Protein AF-A0A6P2DKC1-F1 (afdb_monomer_lite)

Sequence (96 aa):
MSTQLTAEVEVPQALLEAIASLPTAREVAHCGTTFTASPFDIYATCPACRTRLKLRSFGAVAEIQDVFDAVFAWMNQPGAAEVAQKRREEIAEDTD

Structure (mmCIF, N/CA/C/O backbone):
data_AF-A0A6P2DKC1-F1
#
_entry.id   AF-A0A6P2DKC1-F1
#
loop_
_atom_site.group_PDB
_atom_site.id
_atom_site.type_symbol
_atom_site.label_atom_id
_atom_site.label_alt_id
_atom_site.label_comp_id
_atom_site.label_asym_id
_atom_site.label_entity_id
_atom_site.label_seq_id
_atom_site.pdbx_PDB_ins_code
_atom_site.Cartn_x
_atom_site.Cartn_y
_atom_site.Cartn_z
_atom_site.occupancy
_atom_site.B_iso_or_equiv
_atom_site.auth_seq_id
_atom_site.auth_comp_id
_atom_site.auth_asym_id
_atom_site.auth_atom_id
_atom_site.pdbx_PDB_model_num
ATOM 1 N N . MET A 1 1 ? 25.155 1.855 -38.326 1.00 33.28 1 MET A N 1
ATOM 2 C CA . MET A 1 1 ? 23.721 1.623 -38.587 1.00 33.28 1 MET A CA 1
ATOM 3 C C . MET A 1 1 ? 23.076 1.329 -37.250 1.00 33.28 1 MET A C 1
ATOM 5 O O . MET A 1 1 ? 23.340 0.280 -36.677 1.00 33.28 1 MET A O 1
ATOM 9 N N . SER A 1 2 ? 22.379 2.325 -36.708 1.00 43.03 2 SER A N 1
ATOM 10 C CA . SER A 1 2 ? 21.722 2.274 -35.404 1.00 43.03 2 SER A CA 1
ATOM 11 C C . SER A 1 2 ? 20.448 1.453 -35.492 1.00 43.03 2 SER A C 1
ATOM 13 O O . SER A 1 2 ? 19.631 1.694 -36.376 1.00 43.03 2 SER A O 1
ATOM 15 N N . THR A 1 3 ? 20.261 0.543 -34.543 1.00 40.09 3 THR A N 1
ATOM 16 C CA . THR A 1 3 ? 18.935 0.011 -34.228 1.00 40.09 3 THR A CA 1
ATOM 17 C C . THR A 1 3 ? 18.612 0.534 -32.837 1.00 40.09 3 THR A C 1
ATOM 19 O O . THR A 1 3 ? 19.180 0.078 -31.848 1.00 40.09 3 THR A O 1
ATOM 22 N N . GLN A 1 4 ? 17.811 1.597 -32.790 1.00 49.81 4 GLN A N 1
ATOM 23 C CA . GLN A 1 4 ? 17.263 2.162 -31.563 1.00 49.81 4 GLN A CA 1
ATOM 24 C C . GLN A 1 4 ? 16.327 1.130 -30.927 1.00 49.81 4 GLN A C 1
ATOM 26 O O . GLN A 1 4 ? 15.404 0.651 -31.577 1.00 49.81 4 GLN A O 1
ATOM 31 N N . LEU A 1 5 ? 16.561 0.804 -29.658 1.00 46.31 5 LEU A N 1
ATOM 32 C CA . LEU A 1 5 ? 15.585 0.148 -28.790 1.00 46.31 5 LEU A CA 1
ATOM 33 C C . LEU A 1 5 ? 15.142 1.183 -27.753 1.00 46.31 5 LEU A C 1
ATOM 35 O O . LEU A 1 5 ? 15.618 1.216 -26.620 1.00 46.31 5 LEU A O 1
ATOM 39 N N . THR A 1 6 ? 14.256 2.079 -28.180 1.00 46.34 6 THR A N 1
ATOM 40 C CA . THR A 1 6 ? 13.299 2.752 -27.299 1.00 46.34 6 THR A CA 1
ATOM 41 C C . THR A 1 6 ? 12.313 1.688 -26.833 1.00 46.34 6 THR A C 1
ATOM 43 O O . THR A 1 6 ? 11.249 1.516 -27.418 1.00 46.34 6 THR A O 1
ATOM 46 N N . ALA A 1 7 ? 12.687 0.900 -25.831 1.00 47.88 7 ALA A N 1
ATOM 47 C CA . ALA A 1 7 ? 11.663 0.223 -25.061 1.00 47.88 7 ALA A CA 1
ATOM 48 C C . ALA A 1 7 ? 11.083 1.294 -24.135 1.00 47.88 7 ALA A C 1
ATOM 50 O O . ALA A 1 7 ? 11.624 1.539 -23.057 1.00 47.88 7 ALA A O 1
ATOM 51 N N . GLU A 1 8 ? 10.022 1.976 -24.579 1.00 53.19 8 GLU A N 1
ATOM 52 C CA . GLU A 1 8 ? 9.044 2.470 -23.614 1.00 53.19 8 GLU A CA 1
ATOM 53 C C . GLU A 1 8 ? 8.773 1.294 -22.677 1.00 53.19 8 GLU A C 1
ATOM 55 O O . GLU A 1 8 ? 8.510 0.178 -23.136 1.00 53.19 8 GLU A O 1
ATOM 60 N N . VAL A 1 9 ? 8.929 1.493 -21.368 1.00 62.31 9 VAL A N 1
ATOM 61 C CA . VAL A 1 9 ? 8.395 0.516 -20.425 1.00 62.31 9 VAL A CA 1
ATOM 62 C C . VAL A 1 9 ? 6.891 0.643 -20.576 1.00 62.31 9 VAL A C 1
ATOM 64 O O . VAL A 1 9 ? 6.264 1.481 -19.933 1.00 62.31 9 VAL A O 1
ATOM 67 N N . GLU A 1 10 ? 6.338 -0.121 -21.511 1.00 68.88 10 GLU A N 1
ATOM 68 C CA . GLU A 1 10 ? 4.908 -0.239 -21.702 1.00 68.88 10 GLU A CA 1
ATOM 69 C C . GLU A 1 10 ? 4.358 -0.797 -20.394 1.00 68.88 10 GLU A C 1
ATOM 71 O O . GLU A 1 10 ? 4.482 -1.986 -20.099 1.00 68.88 10 GLU A O 1
ATOM 76 N N . VAL A 1 11 ? 3.813 0.088 -19.561 1.00 75.81 11 VAL A N 1
ATOM 77 C CA . VAL A 1 11 ? 3.081 -0.307 -18.365 1.00 75.81 11 VAL A CA 1
ATOM 78 C C . VAL A 1 11 ? 1.709 -0.742 -18.857 1.00 75.81 11 VAL A C 1
ATOM 80 O O . VAL A 1 11 ? 0.950 0.105 -19.335 1.00 75.81 11 VAL A O 1
ATOM 83 N N . PRO A 1 12 ? 1.358 -2.037 -18.779 1.00 86.50 12 PRO A N 1
ATOM 84 C CA . PRO A 1 12 ? 0.069 -2.482 -19.275 1.00 86.50 12 PRO A CA 1
ATOM 85 C C . PRO A 1 12 ? -1.041 -1.740 -18.531 1.00 86.50 12 PRO A C 1
ATOM 87 O O . PRO A 1 12 ? -1.020 -1.667 -17.303 1.00 86.50 12 PRO A O 1
ATOM 90 N N . GLN A 1 13 ? -2.038 -1.230 -19.251 1.00 83.69 13 GLN A N 1
ATOM 91 C CA . GLN A 1 13 ? -3.183 -0.543 -18.643 1.00 83.69 13 GLN A CA 1
ATOM 92 C C . GLN A 1 13 ? -3.853 -1.404 -17.554 1.00 83.69 13 GLN A C 1
ATOM 94 O O . GLN A 1 13 ? -4.203 -0.907 -16.487 1.00 83.69 13 GLN A O 1
ATOM 99 N N . ALA A 1 14 ? -3.915 -2.721 -17.771 1.00 83.94 14 ALA A N 1
ATOM 100 C CA . ALA A 1 14 ? -4.411 -3.685 -16.791 1.00 83.94 14 ALA A CA 1
ATOM 101 C C . ALA A 1 14 ? -3.618 -3.684 -15.466 1.00 83.94 14 ALA A C 1
ATOM 103 O O . ALA A 1 14 ? -4.191 -3.938 -14.411 1.00 83.94 14 ALA A O 1
ATOM 104 N N . LEU A 1 15 ? -2.313 -3.385 -15.493 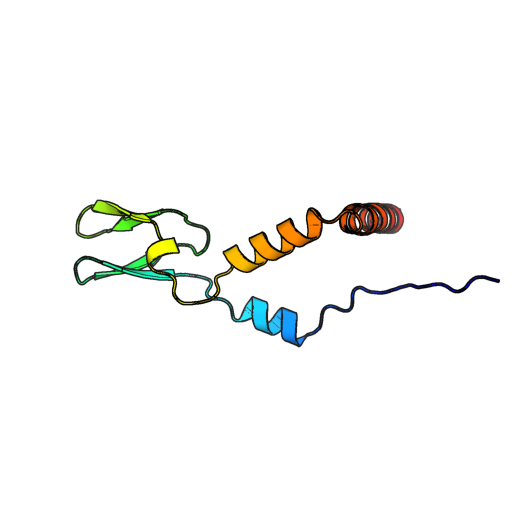1.00 83.81 15 LEU A N 1
ATOM 105 C CA . LEU A 1 15 ? -1.496 -3.252 -14.284 1.00 83.81 15 LEU A CA 1
ATOM 106 C C . LEU A 1 15 ? -1.842 -1.968 -13.521 1.00 83.81 15 LEU A C 1
ATOM 108 O O . LEU A 1 15 ? -1.963 -2.004 -12.299 1.00 83.81 15 LEU A O 1
ATOM 112 N N . LEU A 1 16 ? -2.039 -0.850 -14.226 1.00 85.31 16 LEU A N 1
ATOM 113 C CA . LEU A 1 16 ? -2.472 0.408 -13.607 1.00 85.31 16 LEU A CA 1
ATOM 114 C C . LEU A 1 16 ? -3.850 0.258 -12.957 1.00 85.31 16 LEU A C 1
ATOM 116 O O . LEU A 1 16 ? -4.049 0.691 -11.824 1.00 85.31 16 LEU A O 1
ATOM 120 N N . GLU A 1 17 ? -4.775 -0.412 -13.640 1.00 87.25 17 GLU A N 1
ATOM 121 C CA . GLU A 1 17 ? -6.105 -0.732 -13.116 1.00 87.25 17 GLU A CA 1
ATOM 122 C C . GLU A 1 17 ? -6.032 -1.669 -11.906 1.00 87.25 17 GLU A C 1
ATOM 124 O O . GLU A 1 17 ? -6.710 -1.433 -10.905 1.00 87.25 17 GLU A O 1
ATOM 129 N N . ALA A 1 18 ? -5.161 -2.682 -11.947 1.00 85.69 18 ALA A N 1
ATOM 130 C CA . ALA A 1 18 ? -4.934 -3.570 -10.813 1.00 85.69 18 ALA A CA 1
ATOM 131 C C . ALA A 1 18 ? -4.404 -2.803 -9.590 1.00 85.69 18 ALA A C 1
ATOM 133 O O . ALA A 1 18 ? -4.935 -2.972 -8.493 1.00 85.69 18 ALA A O 1
ATOM 134 N N . ILE A 1 19 ? -3.422 -1.913 -9.767 1.00 83.81 19 ILE A N 1
ATOM 135 C CA . ILE A 1 19 ? -2.894 -1.074 -8.679 1.00 83.81 19 ILE A CA 1
ATOM 136 C C . ILE A 1 19 ? -3.980 -0.134 -8.143 1.00 83.81 19 ILE A C 1
ATOM 138 O O . ILE A 1 19 ? -4.141 -0.016 -6.931 1.00 83.81 19 ILE A O 1
ATOM 142 N N . ALA A 1 20 ? -4.753 0.501 -9.028 1.00 84.44 20 ALA A N 1
ATOM 143 C CA . ALA A 1 20 ? -5.837 1.403 -8.646 1.00 84.44 20 ALA A CA 1
ATOM 144 C C . ALA A 1 20 ? -6.979 0.688 -7.902 1.00 84.44 20 ALA A C 1
ATOM 146 O O . ALA A 1 20 ? -7.695 1.323 -7.129 1.00 84.44 20 ALA A O 1
ATOM 147 N N . SER A 1 21 ? -7.141 -0.622 -8.111 1.00 86.38 21 SER A N 1
ATOM 148 C CA . SER A 1 21 ? -8.127 -1.444 -7.402 1.00 86.38 21 SER A CA 1
ATOM 149 C C . SER A 1 21 ? -7.712 -1.834 -5.977 1.00 86.38 21 SER A C 1
ATOM 151 O O . SER A 1 21 ? -8.542 -2.345 -5.222 1.00 86.38 21 SER A O 1
ATOM 153 N N . LEU A 1 22 ? -6.448 -1.608 -5.590 1.00 85.00 22 LEU A N 1
ATOM 154 C CA . LEU A 1 22 ? -5.970 -1.949 -4.252 1.00 85.00 22 LEU A CA 1
ATOM 155 C C . LEU A 1 22 ? -6.648 -1.082 -3.178 1.00 85.00 22 LEU A C 1
ATOM 157 O O . LEU A 1 22 ? -6.863 0.117 -3.377 1.00 85.00 22 LEU A O 1
ATOM 161 N N . PRO A 1 23 ? -6.954 -1.660 -2.003 1.00 82.75 23 PRO A N 1
ATOM 162 C CA . PRO A 1 23 ? -7.625 -0.935 -0.936 1.00 82.75 23 PRO A CA 1
ATOM 163 C C . PRO A 1 23 ? -6.754 0.210 -0.404 1.00 82.75 23 PRO A C 1
ATOM 165 O O . PRO A 1 23 ? -5.610 0.018 0.015 1.00 82.75 23 PRO A O 1
ATOM 168 N N . THR A 1 24 ? -7.331 1.412 -0.360 1.00 83.31 24 THR A N 1
ATOM 169 C CA . THR A 1 24 ? -6.695 2.626 0.184 1.00 83.31 24 THR A CA 1
ATOM 170 C C . THR A 1 24 ? -6.841 2.751 1.703 1.00 83.31 24 THR A C 1
ATOM 172 O O . THR A 1 24 ? -6.252 3.645 2.307 1.00 83.31 24 THR A O 1
ATOM 175 N N . ALA A 1 25 ? -7.596 1.844 2.326 1.00 84.81 25 ALA A N 1
ATOM 176 C CA . ALA A 1 25 ? -7.770 1.696 3.766 1.00 84.81 25 ALA A CA 1
ATOM 177 C C . ALA A 1 25 ? -7.928 0.210 4.115 1.00 84.81 25 ALA A C 1
ATOM 179 O O . ALA A 1 25 ? -8.507 -0.555 3.345 1.00 84.81 25 ALA A O 1
ATOM 180 N N . ARG A 1 26 ? -7.432 -0.202 5.284 1.00 84.00 26 ARG A N 1
ATOM 181 C CA . ARG A 1 26 ? -7.609 -1.561 5.812 1.00 84.00 26 ARG A CA 1
ATOM 182 C C . ARG A 1 26 ? -8.711 -1.568 6.851 1.00 84.00 26 ARG A C 1
ATOM 184 O O . ARG A 1 26 ? -8.641 -0.791 7.799 1.00 84.00 26 ARG A O 1
ATOM 191 N N . GLU A 1 27 ? -9.669 -2.475 6.726 1.00 89.25 27 GLU A N 1
ATOM 192 C CA . GLU A 1 27 ? -10.605 -2.769 7.809 1.00 89.25 27 GLU A CA 1
ATOM 193 C C . GLU A 1 27 ? -9.995 -3.791 8.769 1.00 89.25 27 GLU A C 1
ATOM 195 O O . GLU A 1 27 ? -9.509 -4.847 8.367 1.00 89.25 27 GLU A O 1
ATOM 2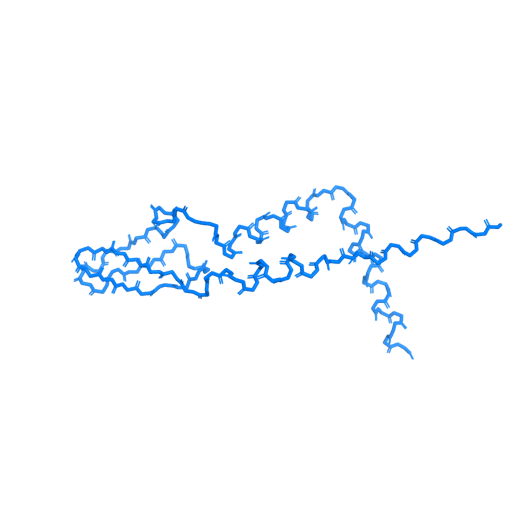00 N N . VAL A 1 28 ? -10.014 -3.470 10.058 1.00 90.25 28 VAL A N 1
ATOM 201 C CA . VAL A 1 28 ? -9.454 -4.298 11.124 1.00 90.25 28 VAL A CA 1
ATOM 202 C C . VAL A 1 28 ? -10.564 -4.627 12.105 1.00 90.25 28 VAL A C 1
ATOM 204 O O . VAL A 1 28 ? -11.118 -3.735 12.749 1.00 90.25 28 VAL A O 1
ATOM 207 N N . ALA A 1 29 ? -10.865 -5.915 12.249 1.00 91.88 29 ALA A N 1
ATOM 208 C CA . ALA A 1 29 ? -11.796 -6.408 13.253 1.00 91.88 29 ALA A CA 1
ATOM 209 C C . ALA A 1 29 ? -11.037 -6.825 14.523 1.00 91.88 29 ALA A C 1
ATOM 211 O O . ALA A 1 29 ? -10.220 -7.748 14.508 1.00 91.88 29 ALA A O 1
ATOM 212 N N . HIS A 1 30 ? -11.306 -6.152 15.644 1.00 92.75 30 HIS A N 1
ATOM 213 C CA . HIS A 1 30 ? -10.744 -6.494 16.951 1.00 92.75 30 HIS A CA 1
ATOM 214 C C . HIS A 1 30 ? -11.698 -6.109 18.087 1.00 92.75 30 HIS A C 1
ATOM 216 O O . HIS A 1 30 ? -12.354 -5.069 18.036 1.00 92.75 30 HIS A O 1
ATOM 222 N N . CYS A 1 31 ? -11.777 -6.939 19.133 1.00 93.38 31 CYS A N 1
ATOM 223 C CA . CYS A 1 31 ? -12.671 -6.729 20.284 1.00 93.38 31 CYS A CA 1
ATOM 224 C C . CYS A 1 31 ? -14.153 -6.514 19.907 1.00 93.38 31 CYS A C 1
ATOM 226 O O . CYS A 1 31 ? -14.845 -5.733 20.552 1.00 93.38 31 CYS A O 1
ATOM 228 N N . GLY A 1 32 ? -14.638 -7.179 18.852 1.00 91.56 32 GLY A N 1
ATOM 229 C CA . GLY A 1 32 ? -16.016 -7.007 18.370 1.00 91.56 32 GLY A CA 1
ATOM 230 C C . GLY A 1 32 ? -16.298 -5.643 17.727 1.00 91.56 32 GLY A C 1
ATOM 231 O O . GLY A 1 32 ? -17.452 -5.331 17.456 1.00 91.56 32 GLY A O 1
ATOM 232 N N . THR A 1 33 ? -15.260 -4.841 17.477 1.00 90.50 33 THR A N 1
ATOM 233 C CA . THR A 1 33 ? -15.343 -3.569 16.752 1.00 90.50 33 THR A CA 1
ATOM 234 C C . THR A 1 33 ? -14.556 -3.652 15.455 1.00 90.50 33 THR A C 1
ATOM 236 O O . THR A 1 33 ? -13.519 -4.318 15.400 1.00 90.50 33 THR A O 1
ATOM 239 N N . THR A 1 34 ? -15.029 -2.949 14.433 1.00 93.19 34 THR A N 1
ATOM 240 C CA . THR A 1 34 ? -14.305 -2.770 13.175 1.00 93.19 34 THR A CA 1
ATOM 241 C C . THR A 1 34 ? -13.840 -1.327 13.090 1.00 93.19 34 THR A C 1
ATOM 243 O O . THR A 1 34 ? -14.595 -0.409 13.412 1.00 93.19 34 THR A O 1
ATOM 246 N N . PHE A 1 35 ? -12.594 -1.117 12.689 1.00 93.06 35 PHE A N 1
ATOM 247 C CA . PHE A 1 35 ? -12.044 0.215 12.474 1.00 93.06 35 PHE A CA 1
ATOM 248 C C . PHE A 1 35 ? -11.101 0.212 11.274 1.00 93.06 35 PHE A C 1
ATOM 250 O O . PHE A 1 35 ? -10.602 -0.837 10.868 1.00 93.06 35 PHE A O 1
ATOM 257 N N . THR A 1 36 ? -10.863 1.388 10.705 1.00 91.75 36 THR A N 1
ATOM 258 C CA . THR A 1 36 ? -9.999 1.552 9.535 1.00 91.75 36 THR A CA 1
ATOM 259 C C . THR A 1 36 ? -8.589 1.965 9.940 1.00 91.75 36 THR A C 1
ATOM 261 O O . THR A 1 36 ? -8.419 2.802 10.828 1.00 91.75 36 THR A O 1
ATOM 264 N N . ALA A 1 37 ? -7.581 1.432 9.258 1.00 89.06 37 ALA A N 1
ATOM 265 C CA . ALA A 1 37 ? -6.188 1.854 9.367 1.00 89.06 37 ALA A CA 1
ATOM 266 C C . ALA A 1 37 ? -5.616 2.187 7.984 1.00 89.06 37 ALA A C 1
ATOM 268 O O . ALA A 1 37 ? -6.114 1.696 6.966 1.00 89.06 37 ALA A O 1
ATOM 269 N N . SER A 1 38 ? -4.564 3.009 7.939 1.00 86.06 38 SER A N 1
ATOM 270 C CA . SER A 1 38 ? -3.857 3.258 6.684 1.00 86.06 38 SER A CA 1
ATOM 271 C C . SER A 1 38 ? -3.249 1.952 6.176 1.00 86.06 38 SER A C 1
ATOM 273 O O . SER A 1 38 ? -2.710 1.177 6.973 1.00 86.06 38 SER A O 1
ATOM 275 N N . PRO A 1 39 ? -3.249 1.699 4.857 1.00 79.75 39 PRO A N 1
ATOM 276 C CA . PRO A 1 39 ? -2.581 0.538 4.309 1.00 79.75 39 PRO A CA 1
ATOM 277 C C . PRO A 1 39 ? -1.053 0.636 4.408 1.00 79.75 39 PRO A C 1
ATOM 279 O O . PRO A 1 39 ? -0.367 -0.331 4.095 1.00 79.75 39 PRO A O 1
ATOM 282 N N . PHE A 1 40 ? -0.527 1.773 4.865 1.00 79.44 40 PHE A N 1
ATOM 283 C CA . PHE A 1 40 ? 0.887 1.996 5.153 1.00 79.44 40 PHE A CA 1
ATOM 284 C C . PHE A 1 40 ? 1.253 1.789 6.626 1.00 79.44 40 PHE A C 1
ATOM 286 O O . PHE A 1 40 ? 2.437 1.717 6.963 1.00 79.44 40 PHE A O 1
ATOM 293 N N . ASP A 1 41 ? 0.264 1.701 7.516 1.00 83.88 41 ASP A N 1
ATOM 294 C CA . ASP A 1 41 ? 0.534 1.527 8.934 1.00 83.88 41 ASP A CA 1
ATOM 295 C C . ASP A 1 41 ? 1.010 0.094 9.205 1.00 83.88 41 ASP A C 1
ATOM 297 O O . ASP A 1 41 ? 0.402 -0.893 8.795 1.00 83.88 41 ASP A O 1
ATOM 301 N N . ILE A 1 42 ? 2.098 -0.042 9.966 1.00 82.88 42 ILE A N 1
ATOM 302 C CA . ILE A 1 42 ? 2.555 -1.354 10.460 1.00 82.88 42 ILE A CA 1
ATOM 303 C C . ILE A 1 42 ? 1.727 -1.770 11.685 1.00 82.88 42 ILE A C 1
ATOM 305 O O . ILE A 1 42 ? 1.503 -2.960 11.940 1.00 82.88 42 ILE A O 1
ATOM 309 N N . TYR A 1 43 ? 1.271 -0.778 12.452 1.00 89.38 43 TYR A N 1
ATOM 310 C CA . TYR A 1 43 ? 0.515 -0.967 13.678 1.00 89.38 43 TYR A CA 1
ATOM 311 C C . TYR A 1 43 ? -0.666 -0.009 13.752 1.00 89.38 43 TYR A C 1
ATOM 313 O O . TYR A 1 43 ? -0.523 1.154 13.394 1.00 89.38 43 TYR A O 1
ATOM 321 N N . ALA A 1 44 ? -1.765 -0.457 14.353 1.00 91.12 44 ALA A N 1
ATOM 322 C CA . ALA A 1 44 ? -2.828 0.429 14.817 1.00 91.12 44 ALA A CA 1
ATOM 323 C C . ALA A 1 44 ? -3.192 0.136 16.269 1.00 91.12 44 ALA A C 1
ATOM 325 O O . ALA A 1 44 ? -2.917 -0.941 16.800 1.00 91.12 44 ALA A O 1
ATOM 326 N N . THR A 1 45 ? -3.832 1.106 16.909 1.00 94.38 45 THR A N 1
ATOM 327 C CA . THR A 1 45 ? -4.336 0.977 18.274 1.00 94.38 45 THR A CA 1
ATOM 328 C C . THR A 1 45 ? -5.834 0.731 18.220 1.00 94.38 45 THR A C 1
ATOM 330 O O . THR A 1 45 ? -6.566 1.556 17.677 1.00 94.38 45 THR A O 1
ATOM 333 N N . CYS A 1 46 ? -6.302 -0.372 18.807 1.00 94.19 46 CYS A N 1
ATOM 334 C CA . CYS A 1 46 ? -7.734 -0.631 18.894 1.00 94.19 46 CYS A CA 1
ATOM 335 C C . CYS A 1 46 ? -8.426 0.487 19.700 1.00 94.19 46 CYS A C 1
ATOM 337 O O . CYS A 1 46 ? -7.990 0.787 20.819 1.00 94.19 46 CYS A O 1
ATOM 339 N N . PRO A 1 47 ? -9.516 1.086 19.191 1.00 94.62 47 PRO A N 1
ATOM 340 C CA . PRO A 1 47 ? -10.224 2.145 19.905 1.00 94.62 47 PRO A CA 1
ATOM 341 C C . PRO A 1 47 ? -10.911 1.646 21.185 1.00 94.62 47 PRO A C 1
ATOM 343 O O . PRO A 1 47 ? -11.042 2.421 22.127 1.00 94.62 47 PRO A O 1
ATOM 346 N N . ALA A 1 48 ? -11.294 0.364 21.251 1.00 95.31 48 ALA A N 1
ATOM 347 C CA . ALA A 1 48 ? -12.012 -0.212 22.389 1.00 95.31 48 ALA A CA 1
ATOM 348 C C . ALA A 1 48 ? -11.089 -0.602 23.558 1.00 95.31 48 ALA A C 1
ATOM 350 O O . ALA A 1 48 ? -11.323 -0.199 24.693 1.00 95.31 48 ALA A O 1
ATOM 351 N N . CYS A 1 49 ? -10.031 -1.377 23.298 1.00 95.62 49 CYS A N 1
ATOM 352 C CA . CYS A 1 49 ? -9.157 -1.926 24.347 1.00 95.62 49 CYS A CA 1
ATOM 353 C C . CYS A 1 49 ? -7.785 -1.242 24.446 1.00 95.62 49 CYS A C 1
ATOM 355 O O . CYS A 1 49 ? -6.999 -1.571 25.331 1.00 95.62 49 CYS A O 1
ATOM 357 N N . ARG A 1 50 ? -7.472 -0.309 23.534 1.00 95.88 50 ARG A N 1
ATOM 358 C CA . ARG A 1 50 ? -6.179 0.400 23.437 1.00 95.88 50 ARG A CA 1
ATOM 359 C C . ARG A 1 50 ? -4.967 -0.499 23.172 1.00 95.88 50 ARG A C 1
ATOM 361 O O . ARG A 1 50 ? -3.835 -0.019 23.190 1.00 95.88 50 ARG A O 1
ATOM 368 N N . THR A 1 51 ? -5.177 -1.776 22.864 1.00 95.19 51 THR A N 1
ATOM 369 C CA . THR A 1 51 ? -4.107 -2.686 22.452 1.00 95.19 51 THR A CA 1
ATOM 370 C C . THR A 1 51 ? -3.524 -2.257 21.108 1.00 95.19 51 THR A C 1
ATOM 372 O O . THR A 1 51 ? -4.255 -1.925 20.173 1.00 95.19 51 TH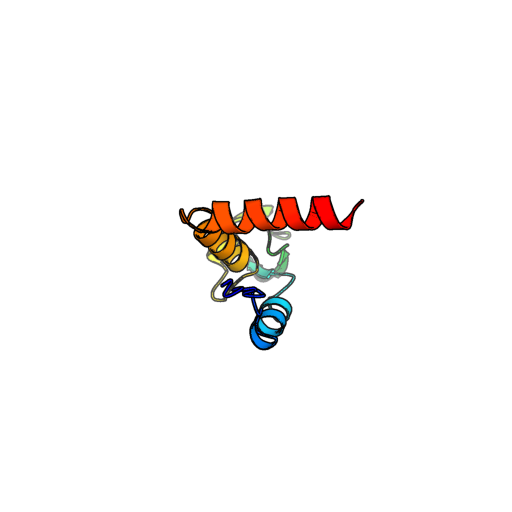R A O 1
ATOM 375 N N . ARG A 1 52 ? -2.191 -2.294 21.010 1.00 94.38 52 ARG A N 1
ATOM 376 C CA . ARG A 1 52 ? -1.456 -2.094 19.759 1.00 94.38 52 ARG A CA 1
ATOM 377 C C . ARG A 1 52 ? -1.417 -3.404 18.975 1.00 94.38 52 ARG A C 1
ATOM 379 O O . ARG A 1 52 ? -0.908 -4.408 19.465 1.00 94.38 52 ARG A O 1
ATOM 386 N N . LEU A 1 53 ? -1.930 -3.377 17.755 1.00 91.00 53 LEU A N 1
ATOM 387 C CA . LEU A 1 53 ? -2.084 -4.527 16.872 1.00 91.00 53 LEU A CA 1
ATOM 388 C C . LEU A 1 53 ? -1.122 -4.407 15.695 1.00 91.00 53 LEU A C 1
ATOM 390 O O . LEU A 1 53 ? -0.969 -3.319 15.145 1.00 91.00 53 LEU A O 1
ATOM 394 N N . LYS A 1 54 ? -0.490 -5.515 15.295 1.00 90.06 54 LYS A N 1
ATOM 395 C CA . LYS A 1 54 ? 0.304 -5.585 14.062 1.00 90.06 54 LYS A CA 1
ATOM 396 C C . LYS A 1 54 ? -0.634 -5.859 12.890 1.00 90.06 54 LYS A C 1
ATOM 398 O O . LYS A 1 54 ? -1.244 -6.921 12.839 1.00 90.06 54 LYS A O 1
ATOM 403 N N . LEU A 1 55 ? -0.738 -4.914 11.962 1.00 84.19 55 LEU A N 1
ATOM 404 C CA . LEU A 1 55 ? -1.780 -4.917 10.929 1.00 84.19 55 LEU A CA 1
ATOM 405 C C . LEU A 1 55 ? -1.583 -6.006 9.872 1.00 84.19 55 LEU A C 1
ATOM 407 O O . LEU A 1 55 ? -2.555 -6.620 9.447 1.00 84.19 55 LEU A O 1
ATOM 411 N N . ARG A 1 56 ? -0.330 -6.341 9.542 1.00 74.69 56 ARG A N 1
ATOM 412 C CA . ARG A 1 56 ? 0.003 -7.418 8.588 1.00 74.69 56 ARG A CA 1
ATOM 413 C C . ARG A 1 56 ? -0.497 -8.804 9.021 1.00 74.69 56 ARG A C 1
ATOM 415 O O . ARG A 1 56 ? -0.618 -9.688 8.190 1.00 74.69 56 ARG A O 1
ATOM 422 N N . SER A 1 57 ? -0.803 -9.000 10.307 1.00 73.00 57 SER A N 1
ATOM 423 C CA . SER A 1 57 ? -1.394 -10.248 10.810 1.00 73.00 57 SER A CA 1
ATOM 424 C C . SER A 1 57 ? -2.886 -10.393 10.477 1.00 73.00 57 SER A C 1
ATOM 426 O O . SER A 1 57 ? -3.439 -11.472 10.659 1.00 73.00 57 SER A O 1
ATOM 428 N N . PHE A 1 58 ? -3.535 -9.311 10.034 1.00 70.12 58 PHE A N 1
ATOM 429 C CA . PHE A 1 58 ? -4.955 -9.260 9.675 1.00 70.12 58 PHE A CA 1
ATOM 430 C C . PHE A 1 58 ? -5.176 -9.243 8.151 1.00 70.12 58 PHE A C 1
ATOM 432 O O . PHE A 1 58 ? -6.319 -9.301 7.707 1.00 70.12 58 PHE A O 1
ATOM 439 N N . GLY A 1 59 ? -4.106 -9.171 7.350 1.00 63.53 59 GLY A N 1
ATOM 440 C CA . GLY A 1 59 ? -4.174 -9.152 5.889 1.00 63.53 59 GLY A CA 1
ATOM 441 C C . GLY A 1 59 ? -4.193 -10.564 5.300 1.00 63.53 59 GLY A C 1
ATOM 442 O O . GLY A 1 59 ? -3.236 -11.317 5.464 1.00 63.53 59 GLY A O 1
ATOM 443 N N . ALA A 1 60 ? -5.276 -10.917 4.604 1.00 59.47 60 ALA A N 1
ATOM 444 C CA . ALA A 1 60 ? -5.379 -12.117 3.760 1.00 59.47 60 ALA A CA 1
ATOM 445 C C . ALA A 1 60 ? -5.403 -11.779 2.253 1.00 59.47 60 ALA A C 1
ATOM 447 O O . ALA A 1 60 ? -5.650 -12.652 1.424 1.00 59.47 60 ALA A O 1
ATOM 448 N N . VAL A 1 61 ? -5.182 -10.511 1.898 1.00 64.44 61 VAL A N 1
ATOM 449 C CA . VAL A 1 61 ? -5.273 -9.969 0.534 1.00 64.44 61 VAL A CA 1
ATOM 450 C C . VAL A 1 61 ? -4.022 -9.164 0.203 1.00 64.44 61 VAL A C 1
ATOM 452 O O . VAL A 1 61 ? -3.336 -8.716 1.116 1.00 64.44 61 VAL A O 1
ATOM 455 N N . ALA A 1 62 ? -3.744 -8.988 -1.090 1.00 67.31 62 ALA A N 1
ATOM 456 C CA . ALA A 1 62 ? -2.670 -8.121 -1.560 1.00 67.31 62 ALA A CA 1
ATOM 457 C C . ALA A 1 62 ? -2.915 -6.669 -1.119 1.00 67.31 62 ALA A C 1
ATOM 459 O O . ALA A 1 62 ? -4.028 -6.148 -1.235 1.00 67.31 62 ALA A O 1
ATOM 460 N N . GLU A 1 63 ? -1.871 -6.020 -0.617 1.00 73.56 63 GLU A N 1
ATOM 461 C CA . GLU A 1 63 ? -1.920 -4.665 -0.073 1.00 73.56 63 GLU A CA 1
ATOM 462 C C . GLU A 1 63 ? -1.037 -3.727 -0.899 1.00 73.56 63 GLU A C 1
ATOM 464 O O . GLU A 1 63 ? -0.095 -4.149 -1.567 1.00 73.56 63 GLU A O 1
ATOM 469 N N . ILE A 1 64 ? -1.284 -2.415 -0.813 1.00 76.81 64 ILE A N 1
ATOM 470 C CA . ILE A 1 64 ? -0.435 -1.420 -1.490 1.00 76.81 64 ILE A CA 1
ATOM 471 C C . ILE A 1 64 ? 1.043 -1.552 -1.091 1.00 76.81 64 ILE A C 1
ATOM 473 O O . ILE A 1 64 ? 1.928 -1.286 -1.894 1.00 76.81 64 ILE A O 1
ATOM 477 N N . GLN A 1 65 ? 1.310 -2.030 0.129 1.00 72.94 65 GLN A N 1
ATOM 478 C CA . GLN A 1 65 ? 2.651 -2.315 0.629 1.00 72.94 65 GLN A CA 1
ATOM 479 C C . GLN A 1 65 ? 3.378 -3.386 -0.200 1.00 72.94 65 GLN A C 1
ATOM 481 O O . GLN A 1 65 ? 4.583 -3.267 -0.407 1.00 72.94 65 GLN A O 1
ATOM 486 N N . ASP A 1 66 ? 2.658 -4.374 -0.734 1.00 78.75 66 ASP A N 1
ATOM 487 C CA . ASP A 1 66 ? 3.243 -5.432 -1.561 1.00 78.75 66 ASP A CA 1
ATOM 488 C C . ASP A 1 66 ? 3.703 -4.892 -2.926 1.00 78.75 66 ASP A C 1
ATOM 490 O O . ASP A 1 66 ? 4.678 -5.385 -3.491 1.00 78.75 66 ASP A O 1
ATOM 494 N N . VAL A 1 67 ? 3.069 -3.823 -3.429 1.00 81.81 67 VAL A N 1
ATOM 495 C CA . VAL A 1 67 ? 3.538 -3.099 -4.623 1.00 81.81 67 VAL A CA 1
ATOM 496 C C . VAL A 1 67 ? 4.885 -2.433 -4.348 1.00 81.81 67 VAL A C 1
ATOM 498 O O . VAL A 1 67 ? 5.787 -2.527 -5.176 1.00 81.81 67 VAL A O 1
ATOM 501 N N . PHE A 1 68 ? 5.062 -1.804 -3.181 1.00 73.31 68 PHE A N 1
ATOM 502 C CA . PHE A 1 68 ? 6.358 -1.224 -2.809 1.00 73.31 68 PHE A CA 1
ATOM 503 C C . PHE A 1 68 ? 7.429 -2.296 -2.646 1.00 73.31 68 PHE A C 1
ATOM 505 O O . PHE A 1 68 ? 8.523 -2.128 -3.178 1.00 73.31 68 PHE A O 1
ATOM 512 N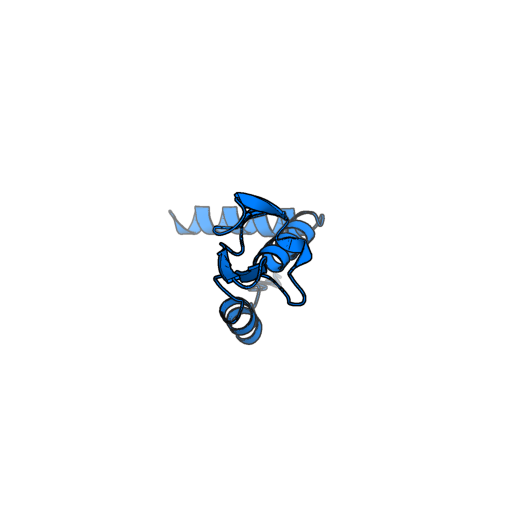 N . ASP A 1 69 ? 7.113 -3.405 -1.974 1.00 77.50 69 ASP A N 1
ATOM 513 C CA . ASP A 1 69 ? 8.042 -4.528 -1.824 1.00 77.50 69 ASP A CA 1
ATOM 514 C C . ASP A 1 69 ? 8.463 -5.071 -3.206 1.00 77.50 69 ASP A C 1
ATOM 516 O O . ASP A 1 69 ? 9.650 -5.306 -3.438 1.00 77.50 69 ASP A O 1
ATOM 520 N N . ALA A 1 70 ? 7.529 -5.182 -4.159 1.00 81.69 70 ALA A N 1
ATOM 521 C CA . ALA A 1 70 ? 7.818 -5.589 -5.534 1.00 81.69 70 ALA A CA 1
ATOM 522 C C . ALA A 1 70 ? 8.694 -4.573 -6.291 1.00 81.69 70 ALA A C 1
ATOM 524 O O . ALA A 1 70 ? 9.657 -4.964 -6.953 1.00 81.69 70 ALA A O 1
ATOM 525 N N . VAL A 1 71 ? 8.408 -3.272 -6.169 1.00 81.56 71 VAL A N 1
ATOM 526 C CA . VAL A 1 71 ? 9.212 -2.207 -6.791 1.00 81.56 71 VAL A CA 1
ATOM 527 C C . VAL A 1 71 ? 10.616 -2.162 -6.192 1.00 81.56 71 VAL A C 1
ATOM 529 O O . VAL A 1 71 ? 11.589 -2.103 -6.937 1.00 81.56 71 VAL A O 1
ATOM 532 N N . PHE A 1 72 ? 10.761 -2.250 -4.870 1.00 73.12 72 PHE A N 1
ATOM 533 C CA . PHE A 1 72 ? 12.073 -2.283 -4.221 1.00 73.12 72 PHE A CA 1
ATOM 534 C C . PHE A 1 72 ? 12.855 -3.549 -4.571 1.00 73.12 72 PHE A C 1
ATOM 536 O O . PHE A 1 72 ? 14.064 -3.482 -4.798 1.00 73.12 72 PHE A O 1
ATOM 543 N N . ALA A 1 73 ? 12.182 -4.697 -4.670 1.00 78.38 73 ALA A N 1
ATOM 544 C CA . ALA A 1 73 ? 12.799 -5.926 -5.151 1.00 78.38 73 ALA A CA 1
ATOM 545 C C . ALA A 1 73 ? 13.290 -5.783 -6.600 1.00 78.38 73 ALA A C 1
ATOM 547 O O . ALA A 1 73 ? 14.390 -6.241 -6.905 1.00 78.38 73 ALA A O 1
ATOM 548 N N . TRP A 1 74 ? 12.524 -5.118 -7.473 1.00 79.56 74 TRP A N 1
ATOM 549 C CA . TRP A 1 74 ? 12.964 -4.775 -8.827 1.00 79.56 74 TRP A CA 1
ATOM 550 C C . TRP A 1 74 ? 14.165 -3.824 -8.810 1.00 79.56 74 TRP A C 1
ATOM 552 O O . TRP A 1 74 ? 15.170 -4.118 -9.448 1.00 79.56 74 TRP A O 1
ATOM 562 N N . MET A 1 75 ? 14.122 -2.747 -8.020 1.00 73.69 75 MET A N 1
ATOM 563 C CA . MET A 1 75 ? 15.219 -1.775 -7.904 1.00 73.69 75 MET A CA 1
ATOM 564 C C . MET A 1 75 ? 16.534 -2.386 -7.404 1.00 73.69 75 MET A C 1
ATOM 566 O O . MET A 1 75 ? 17.605 -1.908 -7.765 1.00 73.69 75 MET A O 1
ATOM 570 N N . ASN A 1 76 ? 16.466 -3.440 -6.589 1.00 77.00 76 ASN A N 1
ATOM 571 C CA . ASN A 1 76 ? 17.644 -4.165 -6.110 1.00 77.00 76 ASN A CA 1
ATOM 572 C C . ASN A 1 76 ? 18.261 -5.104 -7.163 1.00 77.00 76 ASN A C 1
ATOM 574 O O . ASN A 1 76 ? 19.290 -5.727 -6.895 1.00 77.00 76 ASN A O 1
ATOM 578 N N . GLN A 1 77 ? 17.666 -5.231 -8.351 1.00 76.50 77 GLN A N 1
ATOM 579 C CA . GLN A 1 77 ? 18.255 -5.998 -9.444 1.00 76.50 77 GLN A CA 1
ATOM 580 C C . GLN A 1 77 ? 19.343 -5.171 -10.150 1.00 76.50 77 GLN A C 1
ATOM 582 O O . GLN A 1 77 ? 19.130 -3.985 -10.407 1.00 76.50 77 GLN A O 1
ATOM 587 N N . PRO A 1 78 ? 20.483 -5.776 -10.543 1.00 70.94 78 PRO A N 1
ATOM 588 C CA . PRO A 1 78 ? 21.592 -5.059 -11.178 1.00 70.94 78 PRO A CA 1
ATOM 589 C C . PRO A 1 78 ? 21.191 -4.212 -12.397 1.00 70.94 78 PRO A C 1
ATOM 591 O O . PRO A 1 78 ? 21.721 -3.122 -12.585 1.00 70.94 78 PRO A O 1
ATOM 594 N N . GLY A 1 79 ? 20.214 -4.673 -13.187 1.00 68.94 79 GLY A N 1
ATOM 595 C CA . GLY A 1 79 ? 19.724 -3.950 -14.366 1.00 68.94 79 GLY A CA 1
ATOM 596 C C . GLY A 1 79 ? 18.781 -2.777 -14.068 1.00 68.94 79 GLY A C 1
ATOM 597 O O . GLY A 1 79 ? 18.572 -1.932 -14.932 1.00 68.94 79 GLY A O 1
ATOM 598 N N . ALA A 1 80 ? 18.214 -2.674 -12.862 1.00 73.31 80 ALA A N 1
ATOM 599 C CA . ALA A 1 80 ? 17.268 -1.603 -12.541 1.00 73.31 80 ALA A CA 1
ATOM 600 C C . ALA A 1 80 ? 17.962 -0.250 -12.319 1.00 73.31 80 ALA A C 1
ATOM 602 O O . ALA A 1 80 ? 17.386 0.797 -12.614 1.00 73.31 80 ALA A O 1
ATOM 603 N N . ALA A 1 81 ? 19.217 -0.261 -11.855 1.00 68.56 81 ALA A N 1
ATOM 604 C CA . ALA A 1 81 ? 20.014 0.951 -11.690 1.00 68.56 81 ALA A CA 1
ATOM 605 C C . ALA A 1 81 ? 20.307 1.639 -13.035 1.00 68.56 81 ALA A C 1
ATOM 607 O O . ALA A 1 81 ? 20.197 2.860 -13.124 1.00 68.56 81 ALA A O 1
ATOM 608 N N . GLU A 1 82 ? 20.618 0.866 -14.081 1.00 72.81 82 GLU A N 1
ATOM 609 C CA . GLU A 1 82 ? 20.848 1.386 -15.437 1.00 72.81 82 GLU A CA 1
ATOM 610 C C . GLU A 1 82 ? 19.574 2.003 -16.026 1.00 72.81 82 GLU A C 1
ATOM 612 O O . GLU A 1 82 ? 19.613 3.110 -16.560 1.00 72.81 82 GLU A O 1
ATOM 617 N N . VAL A 1 83 ? 18.425 1.340 -15.849 1.00 71.94 83 VAL A N 1
ATOM 618 C CA . VAL A 1 83 ? 17.117 1.863 -16.276 1.00 71.94 83 VAL A CA 1
ATOM 619 C C . VAL A 1 83 ? 16.775 3.167 -15.542 1.00 71.94 83 VAL A C 1
ATOM 621 O O . VAL A 1 83 ? 16.363 4.142 -16.170 1.00 71.94 83 VAL A O 1
ATOM 624 N N . ALA A 1 84 ? 16.988 3.222 -14.224 1.00 68.50 84 ALA A N 1
ATOM 625 C CA . ALA A 1 84 ? 16.719 4.416 -13.422 1.00 68.50 84 ALA A CA 1
ATOM 626 C C . ALA A 1 84 ? 17.677 5.579 -13.737 1.00 68.50 84 ALA A C 1
ATOM 628 O O . ALA A 1 84 ? 17.264 6.739 -13.730 1.00 68.50 84 ALA A O 1
ATOM 629 N N . GLN A 1 85 ? 18.954 5.290 -13.998 1.00 72.88 85 GLN A N 1
ATOM 630 C CA . GLN A 1 85 ? 19.952 6.297 -14.355 1.00 72.88 85 GLN A CA 1
ATOM 631 C C . GLN A 1 85 ? 19.651 6.917 -15.719 1.00 72.88 85 GLN A C 1
ATOM 633 O O . GLN A 1 85 ? 19.538 8.137 -15.809 1.00 72.88 85 GLN A O 1
ATOM 638 N N . LYS A 1 86 ? 19.406 6.083 -16.732 1.00 70.25 86 LYS A N 1
ATOM 639 C CA . LYS A 1 86 ? 19.038 6.537 -18.074 1.00 70.25 86 LYS A CA 1
ATOM 640 C C . LYS A 1 86 ? 17.776 7.405 -18.056 1.00 70.25 86 LYS A C 1
ATOM 642 O O . LYS A 1 86 ? 17.722 8.436 -18.713 1.00 70.25 86 LYS A O 1
ATOM 647 N N . ARG A 1 87 ? 16.784 7.057 -17.225 1.00 72.69 87 ARG A N 1
ATOM 648 C CA . ARG A 1 87 ? 15.564 7.866 -17.094 1.00 72.69 87 ARG A CA 1
ATOM 649 C C . ARG A 1 87 ? 15.806 9.237 -16.457 1.00 72.69 87 ARG A C 1
ATOM 651 O O . ARG A 1 87 ? 15.124 10.195 -16.801 1.00 72.69 87 ARG A O 1
ATOM 658 N N . ARG A 1 88 ? 16.753 9.344 -15.520 1.00 75.75 88 ARG A N 1
ATOM 659 C CA . ARG A 1 88 ? 17.134 10.636 -14.923 1.00 75.75 88 ARG A CA 1
ATOM 660 C C . ARG A 1 88 ? 17.846 11.541 -15.922 1.00 75.75 88 ARG A C 1
ATOM 662 O O . ARG A 1 88 ? 17.634 12.745 -15.867 1.00 75.75 88 ARG A O 1
ATOM 669 N N . GLU A 1 89 ? 18.651 10.962 -16.806 1.00 78.75 89 GLU A N 1
ATOM 670 C CA . GLU A 1 89 ? 19.322 11.680 -17.894 1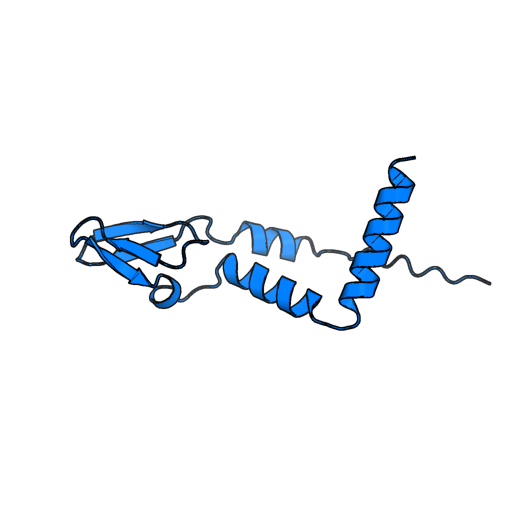.00 78.75 89 GLU A CA 1
ATOM 671 C C . GLU A 1 89 ? 18.298 12.218 -18.903 1.00 78.75 89 GLU A C 1
ATOM 673 O O . GLU A 1 89 ? 18.291 13.414 -19.160 1.00 78.75 89 GLU A O 1
ATOM 678 N N . GLU A 1 90 ? 17.344 11.391 -19.344 1.00 69.38 90 GLU A N 1
ATOM 679 C CA . GLU A 1 90 ? 16.248 11.813 -20.236 1.00 69.38 90 GLU A CA 1
ATOM 680 C C . GLU A 1 90 ? 15.397 12.951 -19.636 1.00 69.38 90 GLU A C 1
ATOM 682 O O . GLU A 1 90 ? 15.076 13.916 -20.319 1.00 69.38 90 GLU A O 1
ATOM 687 N N . ILE A 1 91 ? 15.055 12.878 -18.341 1.00 71.00 91 ILE A N 1
ATOM 688 C CA . ILE A 1 91 ? 14.307 13.952 -17.659 1.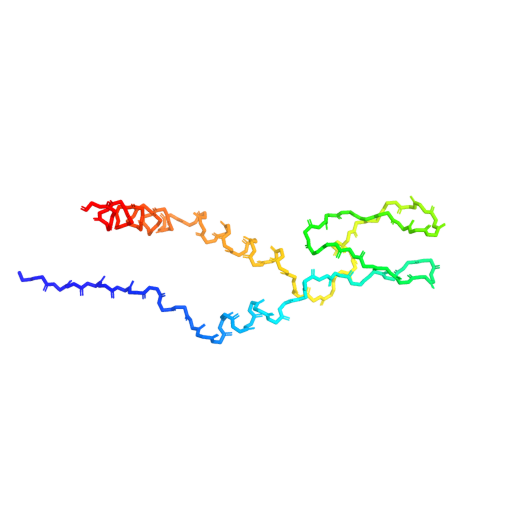00 71.00 91 ILE A CA 1
ATOM 689 C C . ILE A 1 91 ? 15.133 15.242 -17.582 1.00 71.00 91 ILE A C 1
ATOM 691 O O . ILE A 1 91 ? 14.577 16.329 -17.717 1.00 71.00 91 ILE A O 1
ATOM 695 N N . ALA A 1 92 ? 16.442 15.140 -17.337 1.00 75.56 92 ALA A N 1
ATOM 696 C CA . ALA A 1 92 ? 17.316 16.307 -17.281 1.00 75.56 92 ALA A CA 1
ATOM 697 C C . ALA A 1 92 ? 17.435 16.988 -18.654 1.00 75.56 92 ALA A C 1
ATOM 699 O O . ALA A 1 92 ? 17.424 18.212 -18.712 1.00 75.56 92 ALA A O 1
ATOM 700 N N . GLU A 1 93 ? 17.484 16.203 -19.734 1.00 74.62 93 GLU A N 1
ATOM 701 C CA . GLU A 1 93 ? 17.536 16.689 -21.119 1.00 74.62 93 GLU A CA 1
ATOM 702 C C . GLU A 1 93 ? 16.209 17.310 -21.594 1.00 74.62 93 GLU A C 1
ATOM 704 O O . GLU A 1 93 ? 16.239 18.271 -22.352 1.00 74.62 93 GLU A O 1
ATOM 709 N N . ASP A 1 94 ? 15.054 16.833 -21.112 1.00 65.62 94 ASP A N 1
ATOM 710 C CA . ASP A 1 94 ? 13.728 17.410 -21.414 1.00 65.62 94 ASP A CA 1
ATOM 711 C C . ASP A 1 94 ? 13.453 18.751 -20.692 1.00 65.62 94 ASP A C 1
ATOM 713 O O . ASP A 1 94 ? 12.441 19.406 -20.958 1.00 65.62 94 ASP A O 1
ATOM 717 N N . THR A 1 95 ? 14.305 19.146 -19.737 1.00 57.03 95 THR A N 1
ATOM 718 C CA . THR A 1 95 ? 14.121 20.369 -18.930 1.00 57.03 95 THR A CA 1
ATOM 719 C C . THR A 1 95 ? 14.949 21.567 -19.442 1.00 57.03 95 THR A C 1
ATOM 721 O O . THR A 1 95 ? 14.796 22.665 -18.899 1.00 57.03 95 THR A O 1
ATOM 724 N N . ASP A 1 96 ? 15.778 21.378 -20.478 1.00 46.97 96 ASP A N 1
ATOM 725 C CA . ASP A 1 96 ? 16.538 22.422 -21.203 1.00 46.97 96 ASP A CA 1
ATOM 726 C C . ASP A 1 96 ? 15.839 22.844 -22.516 1.00 46.97 96 ASP A C 1
ATOM 728 O O . ASP A 1 96 ? 15.936 24.044 -22.880 1.00 46.97 96 ASP A O 1
#

Radius of gyration: 20.0 Å; chains: 1; bounding box: 40×34×63 Å

Organism: NCBI:txid1210884

pLDDT: mean 77.25, std 13.84, range [33.28, 95.88]

Foldseek 3Di:
DDDDPPPPVCPDVVNVVVLVPADQWDWDDDPNDIDIDGLPDQWDADPPPRDIDGVVVVDPDDHNVVVVVVVVVQCPDPVNVVVVVVVVVVVVVVVD

Secondary structure (DSSP, 8-state):
------------HHHHHHHHTS-SSEEEEETTEEEEE-TT-SEEE-TTT--EEEGGGS--S--HHHHHHHHHHHHTSHHHHHHHHHHHHHHHHTT-